Protein AF-A0A8T9C4U1-F1 (afdb_monomer)

Solvent-accessible surface area (backbone atoms only — not comparable to full-atom values): 6183 Å² total; per-residue (Å²): 107,63,70,58,44,46,74,74,65,37,55,54,55,47,40,51,67,49,41,79,79,40,62,68,50,51,74,56,48,52,59,43,51,37,12,65,79,66,62,75,46,77,66,67,44,46,78,61,46,39,77,77,44,62,82,38,64,43,77,45,53,50,74,60,62,80,38,54,70,50,49,43,71,46,38,72,90,59,86,88,83,86,87,85,73,62,64,68,68,45,49,58,57,50,50,57,53,55,60,73,76,104

Foldseek 3Di:
DVVVVVVVVFPAEAEPCVCVVPVCLCVLLVVQVCCPPVVPDPHDAQVSVCVNPVRGSHYDYPPVVVCQVRCCVRCVVDDDDDDDDDDVVVVVVVVVVVVVVD

InterPro domains:
  IPR027417 P-loop containing nucleoside triphosphate hydrolase [G3DSA:3.40.50.300] (1-102)
  IPR040632 Sulfotransferase, S. mansonii-type [PF17784] (1-99)

Mean predicted aligned error: 3.25 Å

Nearest PDB structures (foldseek):
  6b52-assembly1_A  TM=8.305E-01  e=1.735E-02  Schistosoma haematobium
  6b54-assembly1_A  TM=8.278E-01  e=4.092E-02  Schistosoma haematobium
  4mua-assembly1_A  TM=8.615E-01  e=1.257E-01  Schistosoma mansoni

Sequence (102 aa):
MTAALNILGYNHVYHGTDVYTNVRDCDMWEPALRAKYFRTSKPFGRAKFDQLLGHCAAVTDGPANCFGPELVDAYPEATAMLVEREFEAWSKSFRAILEGVY

Secondary structure (DSSP, 8-state):
-HHHHHHTT-SSEE-TTHHHH-TTHHHHHHHHHHHHHH-SSPPP-HHHHHHHHTT-SEE-STTGGGGHHHHHHH-TTSPP------HHHHHHHHHHHHHTT-

pLDDT: mean 94.21, std 6.25, range [45.22, 98.25]

Organism: NCBI:txid602035

Structure (mmCIF, N/CA/C/O backbone):
data_AF-A0A8T9C4U1-F1
#
_entry.id   AF-A0A8T9C4U1-F1
#
loop_
_atom_sit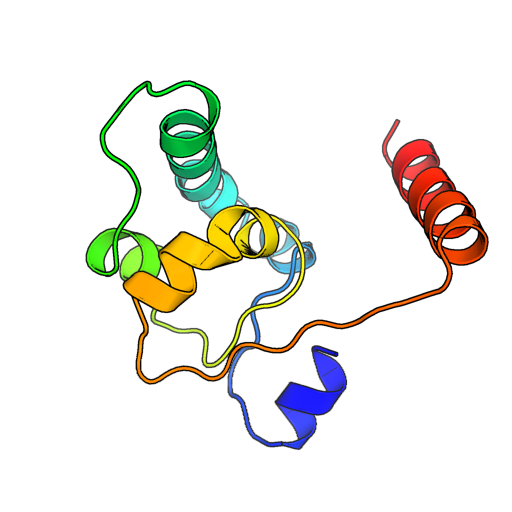e.group_PDB
_atom_site.id
_atom_site.type_symbol
_atom_site.label_atom_id
_atom_site.label_alt_id
_atom_site.label_comp_id
_atom_site.label_asym_id
_atom_site.label_entity_id
_atom_site.label_seq_id
_atom_site.pdbx_PDB_ins_code
_atom_site.Cartn_x
_atom_site.Cartn_y
_atom_site.Cartn_z
_atom_site.occupancy
_atom_site.B_iso_or_equiv
_atom_site.auth_seq_id
_atom_site.auth_comp_id
_atom_site.auth_asym_id
_atom_site.auth_atom_id
_atom_site.pdbx_PDB_model_num
ATOM 1 N N . MET A 1 1 ? 5.671 -13.941 0.734 1.00 88.50 1 MET A N 1
ATOM 2 C CA . MET A 1 1 ? 4.743 -13.432 1.766 1.00 88.50 1 MET A CA 1
ATOM 3 C C . MET A 1 1 ? 3.289 -13.614 1.345 1.00 88.50 1 MET A C 1
ATOM 5 O O . MET A 1 1 ? 2.584 -14.334 2.034 1.00 88.50 1 MET A O 1
ATOM 9 N N . THR A 1 2 ? 2.866 -13.087 0.188 1.00 91.12 2 THR A N 1
ATOM 10 C CA . THR A 1 2 ? 1.497 -13.232 -0.362 1.00 91.12 2 THR A CA 1
ATOM 11 C C . THR A 1 2 ? 0.973 -14.671 -0.316 1.00 91.12 2 THR A C 1
ATOM 13 O O . THR A 1 2 ? -0.071 -14.926 0.270 1.00 91.12 2 THR A O 1
ATOM 16 N N . ALA A 1 3 ? 1.746 -15.640 -0.825 1.00 92.94 3 ALA A N 1
ATOM 17 C CA . ALA A 1 3 ? 1.358 -17.053 -0.798 1.00 92.94 3 ALA A CA 1
ATOM 18 C C . ALA A 1 3 ? 1.130 -17.602 0.626 1.00 92.94 3 ALA A C 1
ATOM 20 O O . ALA A 1 3 ? 0.199 -18.369 0.841 1.00 92.94 3 ALA A O 1
ATOM 21 N N . ALA A 1 4 ? 1.942 -17.189 1.603 1.00 94.81 4 ALA A N 1
ATOM 22 C CA . ALA A 1 4 ? 1.782 -17.622 2.990 1.00 94.81 4 ALA A CA 1
ATOM 23 C C . ALA A 1 4 ? 0.520 -17.021 3.629 1.00 94.81 4 ALA A C 1
ATOM 25 O O . ALA A 1 4 ? -0.222 -17.737 4.292 1.00 94.81 4 ALA A O 1
ATOM 26 N N . LEU A 1 5 ? 0.237 -15.738 3.388 1.00 95.12 5 LEU A N 1
ATOM 27 C CA . LEU A 1 5 ? -0.985 -15.090 3.876 1.00 95.12 5 LEU A CA 1
ATOM 28 C C . LEU A 1 5 ? -2.248 -15.716 3.264 1.00 95.12 5 LEU A C 1
ATOM 30 O O . LEU A 1 5 ? -3.211 -15.967 3.983 1.00 95.12 5 LEU A O 1
ATOM 34 N N . ASN A 1 6 ? -2.211 -16.070 1.977 1.00 93.19 6 ASN A N 1
ATOM 35 C CA . ASN A 1 6 ? -3.298 -16.814 1.337 1.00 93.19 6 ASN A CA 1
ATOM 36 C C . ASN A 1 6 ? -3.529 -18.181 2.011 1.00 93.19 6 ASN A C 1
ATOM 38 O O . ASN A 1 6 ? -4.672 -18.553 2.257 1.00 93.19 6 ASN A O 1
ATOM 42 N N . ILE A 1 7 ? -2.461 -18.913 2.363 1.00 95.81 7 ILE A N 1
ATOM 43 C CA . ILE A 1 7 ? -2.563 -20.188 3.105 1.00 95.81 7 ILE A CA 1
ATOM 44 C C . ILE A 1 7 ? -3.207 -19.983 4.484 1.00 95.81 7 ILE A C 1
ATOM 46 O O . ILE A 1 7 ? -3.971 -20.832 4.936 1.00 95.81 7 ILE A O 1
ATOM 50 N 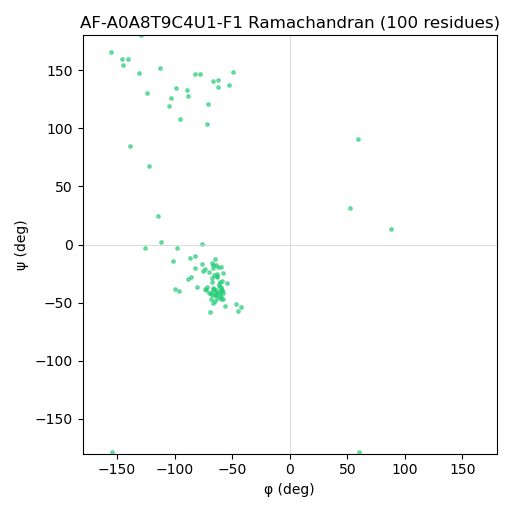N . LEU A 1 8 ? -2.932 -18.854 5.141 1.00 95.12 8 LEU A N 1
ATOM 51 C CA . LEU A 1 8 ? -3.525 -18.489 6.431 1.00 95.12 8 LEU A CA 1
ATOM 52 C C . LEU A 1 8 ? -4.979 -17.987 6.325 1.00 95.12 8 LEU A C 1
ATOM 54 O O . LEU A 1 8 ? -5.576 -17.657 7.346 1.00 95.12 8 LEU A O 1
ATOM 58 N N . GLY A 1 9 ? -5.561 -17.941 5.123 1.00 94.75 9 GLY A N 1
ATOM 59 C CA . GLY A 1 9 ? -6.960 -17.565 4.908 1.00 94.75 9 GLY A CA 1
ATOM 60 C C . GLY A 1 9 ? -7.206 -16.066 4.727 1.00 94.75 9 GLY A C 1
ATOM 61 O O . GLY A 1 9 ? -8.358 -15.635 4.762 1.00 94.75 9 GLY A O 1
ATOM 62 N N . TYR A 1 10 ? -6.160 -15.260 4.511 1.00 94.31 10 TYR A N 1
ATOM 63 C CA . TYR A 1 10 ? -6.334 -13.862 4.117 1.00 94.31 10 TYR A CA 1
ATOM 64 C C . TYR A 1 10 ? -6.822 -13.805 2.669 1.00 94.31 10 TYR A C 1
ATOM 66 O O . TYR A 1 10 ? -6.059 -14.019 1.728 1.00 94.31 10 TYR A O 1
ATOM 74 N N . ASN A 1 11 ? -8.114 -13.531 2.496 1.00 88.50 11 ASN A N 1
ATOM 75 C CA . ASN A 1 11 ? -8.731 -13.436 1.180 1.00 88.50 11 ASN A CA 1
ATOM 76 C C . ASN A 1 11 ? -8.257 -12.175 0.450 1.00 88.50 11 ASN A C 1
ATOM 78 O O . ASN A 1 11 ? -8.480 -11.065 0.921 1.00 88.50 11 ASN A O 1
ATOM 82 N N . HIS A 1 12 ? -7.650 -12.375 -0.720 1.00 89.81 12 HIS A N 1
ATOM 83 C CA . HIS A 1 12 ? -7.134 -11.328 -1.600 1.00 89.81 12 HIS A CA 1
ATOM 84 C C . HIS A 1 12 ? -6.071 -10.437 -0.928 1.00 89.81 12 HIS A C 1
ATOM 86 O O . HIS A 1 12 ? -6.359 -9.436 -0.272 1.00 89.81 12 HIS A O 1
ATOM 92 N N . VAL A 1 13 ? -4.810 -10.846 -1.079 1.00 96.25 13 VAL A N 1
ATOM 93 C CA . VAL A 1 13 ? -3.640 -10.116 -0.582 1.00 96.25 13 VAL A CA 1
ATOM 94 C C . VAL A 1 13 ? -3.094 -9.246 -1.707 1.00 96.25 13 VAL A C 1
ATOM 96 O O . VAL A 1 13 ? -2.486 -9.784 -2.630 1.00 96.25 13 VAL A O 1
ATOM 99 N N . TYR A 1 14 ? -3.273 -7.928 -1.603 1.00 96.81 14 TYR A N 1
ATOM 100 C CA . TYR A 1 14 ? -2.764 -6.989 -2.602 1.00 96.81 14 TYR A CA 1
ATOM 101 C C . TYR A 1 14 ? -1.230 -7.056 -2.669 1.00 96.81 14 TYR A C 1
ATOM 103 O O . TYR A 1 14 ? -0.545 -7.079 -1.640 1.00 96.81 14 TYR A O 1
ATOM 111 N N . HIS A 1 15 ? -0.681 -7.071 -3.873 1.00 96.38 15 HIS A N 1
ATOM 112 C CA . HIS A 1 15 ? 0.737 -7.125 -4.206 1.00 96.38 15 HIS A CA 1
ATOM 113 C C . HIS A 1 15 ? 1.016 -6.203 -5.404 1.00 96.38 15 HIS A C 1
ATOM 115 O O . HIS A 1 15 ? 0.121 -5.888 -6.186 1.00 96.38 15 HIS A O 1
ATOM 121 N N . GLY A 1 16 ? 2.267 -5.787 -5.616 1.00 92.56 16 GLY A N 1
ATOM 122 C CA . GLY A 1 16 ? 2.602 -4.856 -6.702 1.00 92.56 16 GLY A CA 1
ATOM 123 C C . GLY A 1 16 ? 2.312 -5.376 -8.105 1.00 92.56 16 GLY A C 1
ATOM 124 O O . GLY A 1 16 ? 2.126 -4.603 -9.041 1.00 92.56 16 GLY A O 1
ATOM 125 N N . THR A 1 17 ? 2.184 -6.691 -8.248 1.00 91.94 17 THR A N 1
ATOM 126 C CA . THR A 1 17 ? 1.768 -7.333 -9.496 1.00 91.94 17 THR A CA 1
ATOM 127 C C . THR A 1 17 ? 0.281 -7.169 -9.807 1.00 91.94 17 THR A C 1
ATOM 129 O O . THR A 1 17 ? -0.090 -7.297 -10.972 1.00 91.94 17 THR A O 1
ATOM 132 N N . ASP A 1 18 ? -0.569 -6.872 -8.820 1.00 93.44 18 ASP A N 1
ATOM 133 C CA . ASP A 1 18 ? -2.013 -6.711 -9.042 1.00 93.44 18 ASP A CA 1
ATOM 134 C C . ASP A 1 18 ? -2.325 -5.501 -9.927 1.00 93.44 18 ASP A C 1
ATOM 136 O O . ASP A 1 18 ? -3.267 -5.551 -10.717 1.00 93.44 18 ASP A O 1
ATOM 140 N N . VAL A 1 19 ? -1.451 -4.488 -9.936 1.00 92.06 19 VAL A N 1
ATOM 141 C CA . VAL A 1 19 ? -1.519 -3.356 -10.877 1.00 92.06 19 VAL A CA 1
ATOM 142 C C . VAL A 1 19 ? -1.552 -3.819 -12.340 1.00 92.06 19 VAL A C 1
ATOM 144 O O . VAL A 1 19 ? -2.215 -3.198 -13.167 1.00 92.06 19 VAL A O 1
ATOM 147 N N . TYR A 1 20 ? -0.893 -4.930 -12.685 1.00 90.12 20 TYR A N 1
ATOM 148 C CA . TYR A 1 20 ? -0.941 -5.468 -14.051 1.00 90.12 20 TYR A CA 1
ATOM 149 C C . TYR A 1 20 ? -2.264 -6.172 -14.367 1.00 90.12 20 TYR A C 1
ATOM 151 O O . TYR A 1 20 ? -2.633 -6.295 -15.533 1.00 90.12 20 TYR A O 1
ATOM 159 N N . THR A 1 21 ? -2.982 -6.634 -13.343 1.00 91.31 21 THR A N 1
ATOM 160 C CA . THR A 1 21 ? -4.306 -7.253 -13.489 1.00 91.31 21 THR A CA 1
ATOM 161 C C . THR A 1 21 ? -5.427 -6.216 -13.497 1.00 91.31 21 THR A C 1
ATOM 163 O O . THR A 1 21 ? -6.447 -6.420 -14.155 1.00 91.31 21 THR A O 1
ATOM 166 N N . ASN A 1 22 ? -5.213 -5.074 -12.839 1.00 92.81 22 ASN A N 1
ATOM 167 C CA . ASN A 1 22 ? -6.132 -3.948 -12.808 1.00 92.81 22 ASN A CA 1
ATOM 168 C C . ASN A 1 22 ? -5.378 -2.614 -12.924 1.00 92.81 22 ASN A C 1
ATOM 170 O O . ASN A 1 22 ? -5.110 -1.920 -11.946 1.00 92.81 22 ASN A O 1
ATOM 174 N N . VAL A 1 23 ? -5.092 -2.206 -14.160 1.00 92.69 23 VAL A N 1
ATOM 175 C CA . VAL A 1 23 ? -4.321 -0.981 -14.446 1.00 92.69 23 VAL A CA 1
ATOM 176 C C . VAL A 1 23 ? -4.959 0.305 -13.911 1.00 92.69 23 V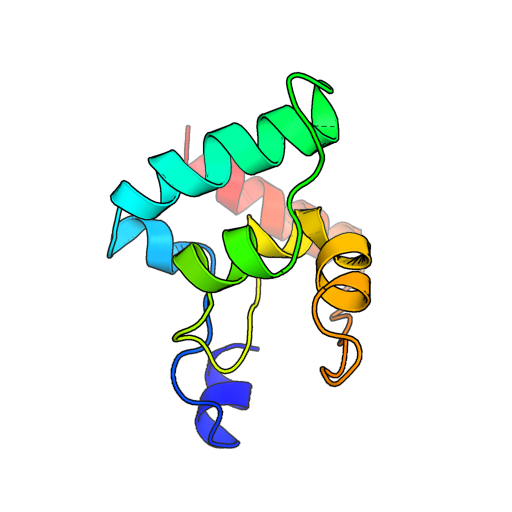AL A C 1
ATOM 178 O O . VAL A 1 23 ? -4.266 1.303 -13.743 1.00 92.69 23 VAL A O 1
ATOM 181 N N . ARG A 1 24 ? -6.264 0.297 -13.602 1.00 92.69 24 ARG A N 1
ATOM 182 C CA . ARG A 1 24 ? -6.959 1.447 -12.996 1.00 92.69 24 ARG A CA 1
ATOM 183 C C . ARG A 1 24 ? -6.479 1.744 -11.579 1.00 92.69 24 ARG A C 1
ATOM 185 O O . ARG A 1 24 ? -6.661 2.860 -11.103 1.00 92.69 24 ARG A O 1
ATOM 192 N N . ASP A 1 25 ? -5.818 0.793 -10.926 1.00 95.06 25 ASP A N 1
ATOM 193 C CA . ASP A 1 25 ? -5.192 1.043 -9.631 1.00 95.06 25 ASP A CA 1
ATOM 194 C C . ASP A 1 25 ? -4.075 2.090 -9.751 1.00 95.06 25 ASP A C 1
ATOM 196 O O . ASP A 1 25 ? -3.846 2.844 -8.806 1.00 95.06 25 ASP A O 1
ATOM 200 N N . CYS A 1 26 ? -3.434 2.234 -10.921 1.00 95.12 26 CYS A N 1
ATOM 201 C CA . CYS A 1 26 ? -2.484 3.323 -11.174 1.00 95.12 26 CYS A CA 1
ATOM 202 C C . CYS A 1 26 ? -3.125 4.706 -11.011 1.00 95.12 26 CYS A C 1
ATOM 204 O O . CYS A 1 26 ? -2.504 5.586 -10.415 1.00 95.12 26 CYS A O 1
ATOM 206 N N . ASP A 1 27 ? -4.367 4.884 -11.469 1.00 94.50 27 ASP A N 1
ATOM 207 C CA . ASP A 1 27 ? -5.093 6.160 -11.388 1.00 94.50 27 ASP A CA 1
ATOM 208 C C . ASP A 1 27 ? -5.410 6.555 -9.935 1.00 94.50 27 ASP A C 1
ATOM 210 O O . ASP A 1 27 ? -5.646 7.724 -9.631 1.00 94.50 27 ASP A O 1
ATOM 214 N N . MET A 1 28 ? -5.392 5.581 -9.021 1.00 94.62 28 MET A N 1
ATOM 215 C CA . MET A 1 28 ? -5.617 5.763 -7.586 1.00 94.62 28 MET A CA 1
ATOM 216 C C . MET A 1 28 ? -4.300 5.899 -6.809 1.00 94.62 28 MET A C 1
ATOM 218 O O . MET A 1 28 ? -4.187 6.735 -5.907 1.00 94.62 28 MET A O 1
ATOM 222 N N . TRP A 1 29 ? -3.284 5.108 -7.161 1.00 96.88 29 TRP A N 1
ATOM 223 C CA . TRP A 1 29 ? -1.972 5.139 -6.514 1.00 96.88 29 TRP A CA 1
ATOM 224 C C . TRP A 1 29 ? -1.160 6.388 -6.866 1.00 96.88 29 TRP A C 1
ATOM 226 O O . TRP A 1 29 ? -0.480 6.928 -5.992 1.00 96.88 29 TRP A O 1
ATOM 236 N N . GLU A 1 30 ? -1.242 6.884 -8.103 1.00 96.06 30 GLU A N 1
ATOM 237 C CA . GLU A 1 30 ? -0.550 8.106 -8.539 1.00 96.06 30 GLU A CA 1
ATOM 238 C C . GLU A 1 30 ? -0.899 9.326 -7.665 1.00 96.06 30 GLU A C 1
ATOM 240 O O . GLU A 1 30 ? 0.023 9.906 -7.071 1.00 96.06 30 GLU A O 1
ATOM 245 N N . PRO A 1 31 ? -2.184 9.680 -7.451 1.00 95.38 31 PRO A N 1
ATOM 246 C CA . PRO A 1 31 ? -2.529 10.818 -6.609 1.00 95.38 31 PRO A CA 1
ATOM 247 C C . PRO A 1 31 ? -2.190 10.575 -5.133 1.00 95.38 31 PRO A C 1
ATOM 249 O O . PRO A 1 31 ? -1.875 11.533 -4.422 1.00 95.38 31 PRO A O 1
ATOM 252 N N . ALA A 1 32 ? -2.202 9.324 -4.657 1.00 96.44 32 ALA A N 1
ATOM 253 C CA . ALA A 1 32 ? -1.774 8.984 -3.298 1.00 96.44 32 ALA A CA 1
ATOM 254 C C . ALA A 1 32 ? -0.277 9.264 -3.091 1.00 96.44 32 ALA A C 1
ATOM 256 O O . ALA A 1 32 ? 0.112 9.942 -2.134 1.00 96.44 32 ALA A O 1
ATOM 257 N N . LEU A 1 33 ? 0.564 8.803 -4.022 1.00 97.25 33 LEU A N 1
ATOM 258 C CA . LEU A 1 33 ? 2.011 9.031 -4.008 1.00 97.25 33 LEU A CA 1
ATOM 259 C C . LEU A 1 33 ? 2.325 10.523 -4.153 1.00 97.25 33 LEU A C 1
ATOM 261 O O . LEU A 1 33 ? 3.157 11.064 -3.419 1.00 97.25 33 LEU A O 1
ATOM 265 N N . ARG A 1 34 ? 1.600 11.223 -5.034 1.00 97.19 34 ARG A N 1
ATOM 266 C CA . ARG A 1 34 ? 1.703 12.677 -5.193 1.00 97.19 34 ARG A CA 1
ATOM 267 C C . ARG A 1 34 ? 1.318 13.458 -3.947 1.00 97.19 34 ARG A C 1
ATOM 269 O O . ARG A 1 34 ? 1.957 14.469 -3.644 1.00 97.19 34 ARG A O 1
ATOM 276 N N . ALA A 1 35 ? 0.269 13.046 -3.244 1.00 96.12 35 ALA A N 1
ATOM 277 C CA . ALA A 1 35 ? -0.136 13.679 -1.996 1.00 96.12 35 ALA A CA 1
ATOM 278 C C . ALA A 1 35 ? 0.949 13.509 -0.924 1.00 96.12 35 ALA A C 1
ATOM 280 O O . ALA A 1 35 ? 1.300 14.477 -0.251 1.00 96.12 35 ALA A O 1
ATOM 281 N N . LYS A 1 36 ? 1.527 12.306 -0.814 1.00 96.06 36 LYS A N 1
ATOM 282 C CA . LYS A 1 36 ? 2.550 11.977 0.184 1.00 96.06 36 LYS A CA 1
ATOM 283 C C . LYS A 1 36 ? 3.886 12.678 -0.066 1.00 96.06 36 LYS A C 1
ATOM 285 O O . LYS A 1 36 ? 4.372 13.403 0.799 1.00 96.06 36 LYS A O 1
ATOM 290 N N . TYR A 1 37 ? 4.484 12.469 -1.236 1.00 96.62 37 TYR A N 1
ATOM 291 C CA . TYR A 1 37 ? 5.867 12.886 -1.492 1.00 96.62 37 TYR A CA 1
ATOM 292 C C . TYR A 1 37 ? 5.984 14.315 -2.020 1.00 96.62 37 TYR A C 1
ATOM 294 O O . TYR A 1 37 ? 6.968 14.995 -1.739 1.00 96.62 37 TYR A O 1
ATOM 302 N N . PHE A 1 38 ? 4.965 14.797 -2.736 1.00 96.38 38 PHE A N 1
ATOM 303 C CA . PHE A 1 38 ? 4.976 16.124 -3.358 1.00 96.38 38 PHE A CA 1
ATOM 304 C C . PHE A 1 38 ? 3.983 17.103 -2.721 1.00 96.38 38 PHE A C 1
ATOM 306 O O . PHE A 1 38 ? 3.876 18.238 -3.179 1.00 96.38 38 PHE A O 1
ATOM 313 N N . ARG A 1 39 ? 3.254 16.689 -1.670 1.00 93.75 39 ARG A N 1
ATOM 314 C CA . ARG A 1 39 ? 2.307 17.531 -0.909 1.00 93.75 39 ARG A CA 1
ATOM 315 C C . ARG A 1 39 ? 1.280 18.253 -1.790 1.00 93.75 39 ARG A C 1
ATOM 317 O O . ARG A 1 39 ? 0.823 19.344 -1.468 1.00 93.75 39 ARG A O 1
ATOM 324 N N . THR A 1 40 ? 0.909 17.631 -2.907 1.00 94.62 40 THR A N 1
ATOM 325 C CA . THR A 1 40 ? -0.035 18.198 -3.889 1.00 94.62 40 THR A CA 1
ATOM 326 C C . THR A 1 40 ? -1.472 18.252 -3.373 1.00 94.62 40 THR A C 1
ATOM 328 O O . THR A 1 40 ? -2.276 19.045 -3.853 1.00 94.62 40 THR A O 1
ATOM 331 N N . SER A 1 41 ? -1.809 17.408 -2.395 1.00 93.25 41 SER A N 1
ATOM 332 C CA . SER A 1 41 ? -3.111 17.376 -1.736 1.00 93.25 41 SER A CA 1
ATOM 333 C C . SER A 1 41 ? -2.988 16.797 -0.323 1.00 93.25 41 SER A C 1
ATOM 335 O O . SER A 1 41 ? -1.889 16.476 0.136 1.00 93.25 41 SER A O 1
ATOM 337 N N . LYS A 1 42 ? -4.115 16.682 0.392 1.00 92.75 42 LYS A N 1
ATOM 338 C CA . LYS A 1 42 ? -4.142 16.063 1.723 1.00 92.75 42 LYS A CA 1
ATOM 339 C C . LYS A 1 42 ? -3.714 14.587 1.643 1.00 92.75 42 LYS A C 1
ATOM 341 O O . LYS A 1 42 ? -4.155 13.908 0.707 1.00 92.75 42 LYS A O 1
ATOM 346 N N . PRO A 1 43 ? -2.948 14.086 2.634 1.00 92.06 43 PRO A N 1
ATOM 347 C CA . PRO A 1 43 ? -2.595 12.674 2.728 1.00 92.06 43 PRO A CA 1
ATOM 348 C C . PRO A 1 43 ? -3.812 11.760 2.582 1.00 92.06 43 PRO A C 1
ATOM 350 O O . PRO A 1 43 ? -4.935 12.123 2.953 1.00 92.06 43 PRO A O 1
ATOM 353 N N . PHE A 1 44 ? -3.591 10.578 2.012 1.00 94.69 44 PHE A N 1
ATOM 354 C CA . PHE A 1 44 ? -4.625 9.552 1.970 1.00 94.69 44 PHE A CA 1
ATOM 355 C C . PHE A 1 44 ? -4.930 9.065 3.389 1.00 94.69 44 PHE A C 1
ATOM 357 O O . PHE A 1 44 ? -4.037 8.932 4.217 1.00 94.69 44 PHE A O 1
ATOM 364 N N . GLY A 1 45 ? -6.212 8.832 3.655 1.00 95.62 45 GLY A N 1
ATOM 365 C CA . GLY A 1 45 ? -6.699 8.224 4.890 1.00 95.62 45 GLY A CA 1
ATOM 366 C C . GLY A 1 45 ? -7.639 7.069 4.564 1.00 95.62 45 GLY A C 1
ATOM 367 O O . GLY A 1 45 ? -7.907 6.819 3.385 1.00 95.62 45 GLY A O 1
ATOM 368 N N . ARG A 1 46 ? -8.171 6.406 5.601 1.00 97.62 46 ARG A N 1
ATOM 369 C CA . ARG A 1 46 ? -8.953 5.162 5.478 1.00 97.62 46 ARG A CA 1
ATOM 370 C C . ARG A 1 46 ? -9.948 5.169 4.316 1.00 97.62 46 ARG A C 1
ATOM 372 O O . ARG A 1 46 ? -9.836 4.322 3.454 1.00 97.62 46 ARG A O 1
ATOM 379 N N . ALA A 1 47 ? -10.834 6.162 4.205 1.00 97.44 47 ALA A N 1
ATOM 380 C CA . ALA A 1 47 ? -11.858 6.172 3.151 1.00 97.44 47 ALA A CA 1
ATOM 381 C C . ALA A 1 47 ? -11.300 6.134 1.712 1.00 97.44 47 ALA A C 1
ATOM 383 O O . ALA A 1 47 ? -11.942 5.589 0.820 1.00 97.44 47 ALA A O 1
ATOM 384 N N . LYS A 1 48 ? -10.119 6.718 1.466 1.00 96.69 48 LYS A N 1
ATOM 385 C CA . LYS A 1 48 ? -9.465 6.642 0.151 1.00 96.69 48 LYS A CA 1
ATOM 386 C C . LYS A 1 48 ? -8.728 5.319 -0.036 1.00 96.69 48 LYS A C 1
ATOM 388 O O . LYS A 1 48 ? -8.730 4.785 -1.137 1.00 96.69 48 LYS A O 1
ATOM 393 N N . PHE A 1 49 ? -8.118 4.795 1.027 1.00 97.44 49 PHE A N 1
ATOM 394 C CA . PHE A 1 49 ? -7.525 3.463 0.992 1.00 97.44 49 PHE A CA 1
ATOM 395 C C . PHE A 1 49 ? -8.590 2.381 0.808 1.00 97.44 49 PHE A C 1
ATOM 397 O O . PHE A 1 49 ? -8.373 1.494 0.002 1.00 97.44 49 PHE A O 1
ATOM 404 N N . ASP A 1 50 ? -9.770 2.493 1.417 1.00 97.44 50 ASP A N 1
ATOM 405 C CA . ASP A 1 50 ? -10.875 1.539 1.262 1.00 97.44 50 ASP A CA 1
ATOM 406 C C . ASP A 1 50 ? -11.372 1.455 -0.187 1.00 97.44 50 ASP A C 1
ATOM 408 O O . ASP A 1 50 ? -11.735 0.379 -0.652 1.00 97.44 50 ASP A O 1
ATOM 412 N N . GLN A 1 51 ? -11.343 2.561 -0.938 1.00 95.56 51 GLN A N 1
ATOM 413 C CA . GLN A 1 51 ? -11.681 2.536 -2.366 1.00 95.56 51 GLN A CA 1
ATOM 414 C C . GLN A 1 51 ? -10.714 1.671 -3.186 1.00 95.56 51 GLN A C 1
ATOM 416 O O . GLN A 1 51 ? -11.105 1.141 -4.220 1.00 95.56 51 GLN A O 1
ATOM 421 N N . LEU A 1 52 ? -9.469 1.536 -2.729 1.00 95.19 52 LEU A N 1
ATOM 422 C CA . LEU A 1 52 ? -8.402 0.813 -3.417 1.00 95.19 52 LEU A CA 1
ATOM 423 C C . LEU A 1 52 ? -8.196 -0.600 -2.858 1.00 95.19 52 LEU A C 1
ATOM 425 O O . LEU A 1 52 ? -7.965 -1.544 -3.597 1.00 95.19 52 LEU A O 1
ATOM 429 N N . LEU A 1 53 ? -8.306 -0.742 -1.541 1.00 96.38 53 LEU A N 1
ATOM 430 C CA . LEU A 1 53 ? -7.876 -1.897 -0.758 1.00 96.38 53 LEU A CA 1
ATOM 431 C C . LEU A 1 53 ? -8.997 -2.476 0.105 1.00 96.38 53 LEU A C 1
ATOM 433 O O . LEU A 1 53 ? -8.786 -3.489 0.756 1.00 96.38 53 LEU A O 1
ATOM 437 N N . GLY A 1 54 ? -10.193 -1.881 0.125 1.00 95.12 54 GLY A N 1
ATOM 438 C CA . GLY A 1 54 ? -11.283 -2.305 1.017 1.00 95.12 54 GLY A CA 1
ATOM 439 C C . GLY A 1 54 ? -11.816 -3.714 0.740 1.00 95.12 54 GLY A C 1
ATOM 440 O O . GLY A 1 54 ? -12.552 -4.266 1.550 1.00 95.12 54 GLY A O 1
ATOM 441 N N . HIS A 1 55 ? -11.436 -4.303 -0.395 1.00 94.50 55 HIS A N 1
ATOM 442 C CA . HIS A 1 55 ? -11.728 -5.687 -0.764 1.00 94.50 55 HIS A CA 1
ATOM 443 C C . HIS A 1 55 ? -10.563 -6.655 -0.472 1.00 94.50 55 HIS A C 1
ATOM 445 O O . HIS A 1 55 ? -10.700 -7.856 -0.696 1.00 94.50 55 HIS A O 1
ATOM 451 N N .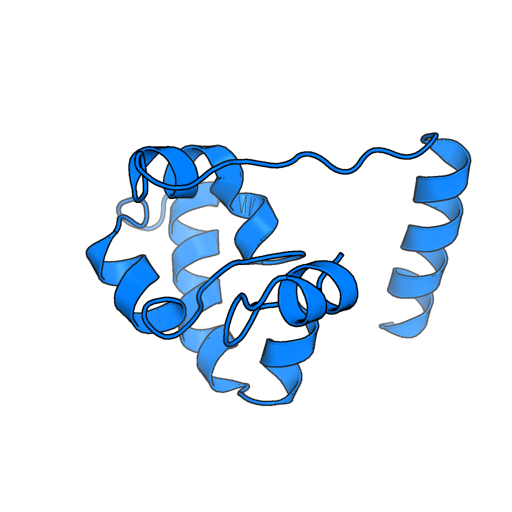 CYS A 1 56 ? -9.425 -6.147 0.009 1.00 96.31 56 CYS A N 1
ATOM 452 C CA . CYS A 1 56 ? -8.223 -6.912 0.324 1.00 96.31 56 CYS A CA 1
ATOM 453 C C . CYS A 1 56 ? -8.154 -7.201 1.829 1.00 96.31 56 CYS A C 1
ATOM 455 O O . CYS A 1 56 ? -8.327 -6.298 2.645 1.00 96.31 56 CYS A O 1
ATOM 457 N N . ALA A 1 57 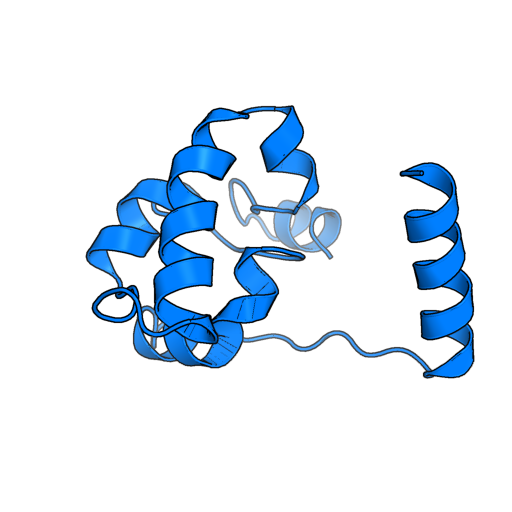? -7.830 -8.435 2.217 1.00 96.25 57 ALA A N 1
ATOM 458 C CA . ALA A 1 57 ? -7.621 -8.775 3.629 1.00 96.25 57 ALA A CA 1
ATOM 459 C C . ALA A 1 57 ? -6.214 -8.414 4.137 1.00 96.25 57 ALA A C 1
ATOM 461 O O . ALA A 1 57 ? -5.997 -8.331 5.345 1.00 96.25 57 ALA A O 1
ATOM 462 N N . ALA A 1 58 ? -5.246 -8.237 3.235 1.00 97.19 58 ALA A N 1
ATOM 463 C CA . ALA A 1 58 ? -3.891 -7.803 3.561 1.00 97.19 58 ALA A CA 1
ATOM 464 C C . ALA A 1 58 ? -3.226 -7.132 2.353 1.00 97.19 58 ALA A C 1
ATOM 466 O O . ALA A 1 58 ? -3.683 -7.275 1.219 1.00 97.19 58 ALA A O 1
ATOM 467 N N . VAL A 1 59 ? -2.113 -6.439 2.597 1.00 97.44 59 VAL A N 1
ATOM 468 C CA . VAL A 1 59 ? -1.305 -5.797 1.554 1.00 97.44 59 VAL A CA 1
ATOM 469 C C . VAL A 1 59 ? 0.173 -6.146 1.696 1.00 97.44 59 VAL A C 1
ATOM 471 O O . VAL A 1 59 ? 0.686 -6.353 2.796 1.00 97.44 59 VAL A O 1
ATOM 474 N N . THR A 1 60 ? 0.863 -6.214 0.567 1.00 97.06 60 THR A N 1
ATOM 475 C CA . THR A 1 60 ? 2.294 -6.490 0.446 1.00 97.06 60 THR A CA 1
ATOM 476 C C . THR A 1 60 ? 2.868 -5.700 -0.729 1.00 97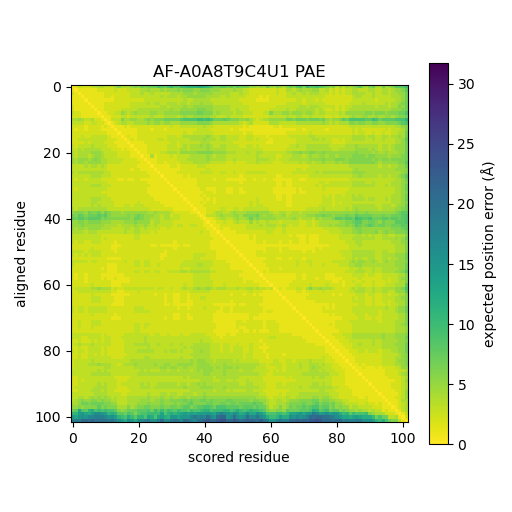.06 60 THR A C 1
ATOM 478 O O . THR A 1 60 ? 2.127 -5.318 -1.630 1.00 97.06 60 THR A O 1
ATOM 481 N N . ASP A 1 61 ? 4.189 -5.500 -0.736 1.00 95.88 61 ASP A N 1
ATOM 482 C CA . ASP A 1 61 ? 4.919 -4.868 -1.846 1.00 95.88 61 ASP A CA 1
ATOM 483 C C . ASP A 1 61 ? 4.465 -3.420 -2.174 1.00 95.88 61 ASP A C 1
ATOM 485 O O . ASP A 1 61 ? 3.670 -2.807 -1.454 1.00 95.88 61 ASP A O 1
ATOM 489 N N . GLY A 1 62 ? 5.065 -2.809 -3.195 1.00 94.38 62 GLY A N 1
ATOM 490 C CA . GLY A 1 62 ? 4.694 -1.481 -3.680 1.00 94.38 62 GLY A CA 1
ATOM 491 C C . GLY A 1 62 ? 3.425 -1.507 -4.534 1.00 94.38 62 GLY A C 1
ATOM 492 O O . GLY A 1 62 ? 3.211 -2.475 -5.246 1.00 94.38 62 GLY A O 1
ATOM 493 N N . PRO A 1 63 ? 2.587 -0.455 -4.512 1.00 95.56 63 PRO A N 1
ATOM 494 C CA . PRO A 1 63 ? 2.853 0.842 -3.880 1.00 95.56 63 PRO A CA 1
ATOM 495 C C . PRO A 1 63 ? 2.498 0.917 -2.387 1.00 95.56 63 PRO A C 1
ATOM 497 O O . PRO A 1 63 ? 2.887 1.873 -1.721 1.00 95.56 63 PRO A O 1
ATOM 500 N N . ALA A 1 64 ? 1.777 -0.067 -1.841 1.00 97.06 64 ALA A N 1
ATOM 501 C CA . ALA A 1 64 ? 1.264 -0.025 -0.470 1.00 97.06 64 ALA A CA 1
ATOM 502 C C . ALA A 1 64 ? 2.374 0.097 0.593 1.00 97.06 64 ALA A C 1
ATOM 504 O O . ALA A 1 64 ? 2.214 0.832 1.568 1.00 97.06 64 ALA A O 1
ATOM 505 N N . ASN A 1 65 ? 3.531 -0.546 0.386 1.00 96.31 65 ASN A N 1
ATOM 506 C CA . ASN A 1 65 ? 4.684 -0.451 1.290 1.00 96.31 65 ASN A CA 1
ATOM 507 C C . ASN A 1 65 ? 5.199 0.988 1.495 1.00 96.31 65 ASN A C 1
ATOM 509 O O . ASN A 1 65 ? 5.775 1.292 2.541 1.00 96.31 65 ASN A O 1
ATOM 513 N N . CYS A 1 66 ? 4.952 1.895 0.545 1.00 97.00 66 CYS A N 1
ATOM 514 C CA . CYS A 1 66 ? 5.301 3.303 0.670 1.00 97.00 66 CYS A CA 1
ATOM 515 C C . CYS A 1 66 ? 4.469 4.017 1.741 1.00 97.00 66 CYS A C 1
ATOM 517 O O . CYS A 1 66 ? 4.857 5.104 2.152 1.00 97.00 66 CYS A O 1
ATOM 519 N N . PHE A 1 67 ? 3.353 3.444 2.205 1.00 97.69 67 PHE A N 1
ATOM 520 C CA . PHE A 1 67 ? 2.366 4.069 3.094 1.00 97.69 67 PHE A CA 1
ATOM 521 C C . PHE A 1 67 ? 2.285 3.413 4.479 1.00 97.69 67 PHE A C 1
ATOM 523 O O . PHE A 1 67 ? 1.253 3.507 5.129 1.00 97.69 67 PHE A O 1
ATOM 530 N N . GLY A 1 68 ? 3.346 2.741 4.945 1.00 96.56 68 GLY A N 1
ATOM 531 C CA . GLY A 1 68 ? 3.344 2.012 6.224 1.00 96.56 68 GLY A CA 1
ATOM 532 C C . GLY A 1 68 ? 2.712 2.779 7.403 1.00 96.56 68 GLY A C 1
ATOM 533 O O . GLY A 1 68 ? 1.736 2.284 7.964 1.00 96.56 68 GLY A O 1
ATOM 534 N N . PRO A 1 69 ? 3.195 3.987 7.756 1.00 96.44 69 PRO A N 1
ATOM 535 C CA . PRO A 1 69 ? 2.595 4.788 8.825 1.00 96.44 69 PRO A CA 1
ATOM 536 C C . PRO A 1 69 ? 1.129 5.152 8.565 1.00 96.44 69 PRO A C 1
ATOM 538 O O . PRO A 1 69 ? 0.293 4.984 9.443 1.00 96.44 69 PRO A O 1
ATOM 541 N N . GLU A 1 70 ? 0.789 5.589 7.350 1.00 97.44 70 GLU A N 1
ATOM 542 C CA . GLU A 1 70 ? -0.577 5.991 7.003 1.00 97.44 70 GLU A CA 1
ATOM 543 C C . GLU A 1 70 ? -1.557 4.815 7.003 1.00 97.44 70 GLU A C 1
ATOM 545 O O . GLU A 1 70 ? -2.727 5.000 7.322 1.00 97.44 70 GLU A O 1
ATOM 550 N N . LEU A 1 71 ? -1.096 3.613 6.653 1.00 97.94 71 LEU A N 1
ATOM 551 C CA . LEU A 1 71 ? -1.888 2.389 6.718 1.00 97.94 71 LEU A CA 1
ATOM 552 C C . LEU A 1 71 ? -2.079 1.926 8.164 1.00 97.94 71 LEU A C 1
ATOM 554 O O . LEU A 1 71 ? -3.174 1.493 8.497 1.00 97.94 71 LEU A O 1
ATOM 558 N N . VAL A 1 72 ? -1.071 2.059 9.031 1.00 97.56 72 VAL A N 1
ATOM 559 C CA . VAL A 1 72 ? -1.223 1.778 10.471 1.00 97.56 72 VAL A CA 1
ATOM 560 C C . VAL A 1 72 ? -2.195 2.767 11.119 1.00 97.56 72 VAL A C 1
ATOM 562 O O . VAL A 1 72 ? -3.080 2.352 11.863 1.00 97.56 72 VAL A O 1
ATOM 565 N N . ASP A 1 73 ? -2.090 4.055 10.791 1.00 97.31 73 ASP A N 1
ATOM 566 C CA . ASP A 1 73 ? -3.014 5.082 11.284 1.00 97.31 73 ASP A CA 1
ATOM 567 C C . ASP A 1 73 ? -4.432 4.881 10.732 1.00 97.31 73 ASP A C 1
ATOM 569 O O . ASP A 1 73 ? -5.423 5.073 11.441 1.00 97.31 73 ASP A O 1
ATOM 573 N N . ALA A 1 74 ? -4.548 4.500 9.456 1.00 97.69 74 ALA A N 1
ATOM 574 C CA . ALA A 1 74 ? -5.831 4.216 8.836 1.00 97.69 74 ALA A CA 1
ATOM 575 C C . ALA A 1 74 ? -6.465 2.960 9.432 1.00 97.69 74 ALA A C 1
ATOM 577 O O . ALA A 1 74 ? -7.657 3.014 9.713 1.00 97.69 74 ALA A O 1
ATOM 578 N N . TYR A 1 75 ? -5.696 1.890 9.652 1.00 97.75 75 TYR A N 1
ATOM 579 C CA . TYR A 1 75 ? -6.127 0.557 10.088 1.00 97.75 75 TYR A CA 1
ATOM 580 C C . TYR A 1 75 ? -5.444 0.129 11.400 1.00 97.75 75 TYR A C 1
ATOM 582 O O . TYR A 1 75 ? -4.653 -0.816 11.393 1.00 97.75 75 TYR A O 1
ATOM 590 N N . PRO A 1 76 ? -5.741 0.777 12.545 1.00 97.50 76 PRO A N 1
ATOM 591 C CA . PRO A 1 76 ? -5.105 0.452 13.825 1.00 97.50 76 PRO A CA 1
ATOM 592 C C . PRO A 1 76 ? -5.415 -0.968 14.325 1.00 97.50 76 PRO A C 1
ATOM 594 O O . PRO A 1 76 ? -4.718 -1.485 15.194 1.00 97.50 76 PRO A O 1
ATOM 597 N N . GLU A 1 77 ? -6.460 -1.606 13.796 1.00 96.88 77 GLU A N 1
ATOM 598 C CA . GLU A 1 77 ? -6.805 -3.006 14.043 1.00 96.88 77 GLU A CA 1
ATOM 599 C C . GLU A 1 77 ? -5.924 -4.006 13.278 1.00 96.88 77 GLU A C 1
ATOM 601 O O . GLU A 1 77 ? -5.911 -5.193 13.610 1.00 96.88 77 GLU A O 1
ATOM 606 N N . ALA A 1 78 ? -5.207 -3.559 12.244 1.00 96.38 78 ALA A N 1
ATOM 607 C CA . ALA A 1 78 ? -4.372 -4.418 11.419 1.00 96.38 78 ALA A CA 1
ATOM 608 C C . ALA A 1 78 ? -3.001 -4.659 12.066 1.00 96.38 78 ALA A C 1
ATOM 610 O O . ALA A 1 78 ? -2.416 -3.792 12.713 1.00 96.38 78 ALA A O 1
ATOM 611 N N . THR A 1 79 ? -2.445 -5.851 11.851 1.00 95.75 79 THR A N 1
ATOM 612 C CA . THR A 1 79 ? -1.075 -6.168 12.278 1.00 95.75 79 THR A CA 1
ATOM 613 C C . THR A 1 79 ? -0.079 -5.777 11.189 1.00 95.75 79 THR A C 1
ATOM 615 O O . THR A 1 79 ? -0.208 -6.216 10.047 1.00 95.75 79 THR A O 1
ATOM 618 N N . ALA A 1 80 ? 0.947 -5.001 11.543 1.00 95.56 80 ALA A N 1
ATOM 619 C CA . ALA A 1 80 ? 2.051 -4.671 10.645 1.00 95.56 80 ALA A CA 1
ATOM 620 C C . ALA A 1 80 ? 3.176 -5.715 10.747 1.00 95.56 80 ALA A C 1
ATOM 622 O O . ALA A 1 80 ? 3.612 -6.067 11.842 1.00 95.56 80 ALA A O 1
ATOM 623 N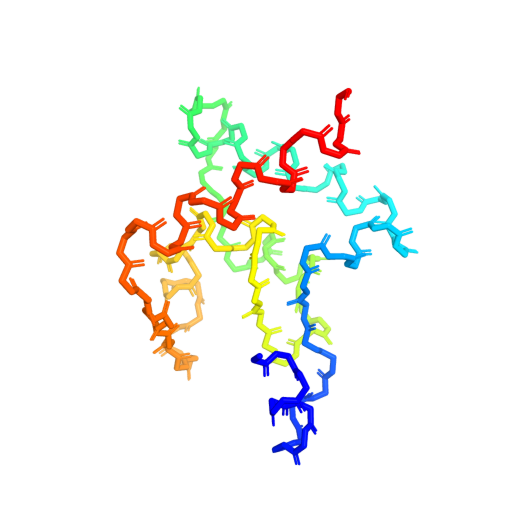 N . MET A 1 81 ? 3.674 -6.187 9.601 1.00 95.31 81 MET A N 1
ATOM 624 C CA . MET A 1 81 ? 4.798 -7.125 9.518 1.00 95.31 81 MET A CA 1
ATOM 625 C C . MET A 1 81 ? 5.912 -6.545 8.649 1.00 95.31 81 MET A C 1
ATOM 627 O O . MET A 1 81 ? 5.665 -6.131 7.517 1.00 95.31 81 MET A O 1
ATOM 631 N N . LEU A 1 82 ? 7.144 -6.569 9.158 1.00 95.56 82 LEU A N 1
ATOM 632 C CA . LEU A 1 82 ? 8.340 -6.197 8.407 1.00 95.56 82 LEU A CA 1
ATOM 633 C C . LEU A 1 82 ? 9.085 -7.465 7.978 1.00 95.56 82 LEU A C 1
ATOM 635 O O . LEU A 1 82 ? 9.390 -8.321 8.805 1.00 95.56 82 LEU A O 1
ATOM 639 N N . VAL A 1 83 ? 9.360 -7.589 6.679 1.00 95.06 83 VAL A N 1
ATOM 640 C CA . VAL A 1 83 ? 10.174 -8.679 6.129 1.00 95.06 83 VAL A CA 1
ATOM 641 C C . VAL A 1 83 ? 11.544 -8.119 5.784 1.00 95.06 83 VAL A C 1
ATOM 643 O O . VAL A 1 83 ? 11.655 -7.227 4.945 1.00 95.06 83 VAL A O 1
ATOM 646 N N . GLU A 1 84 ? 12.579 -8.661 6.415 1.00 96.19 84 GLU A N 1
ATOM 647 C CA . GLU A 1 84 ? 13.950 -8.177 6.277 1.00 96.19 84 GLU A CA 1
ATOM 648 C C . GLU A 1 84 ? 14.841 -9.194 5.562 1.00 96.19 84 GLU A C 1
ATOM 650 O O . GLU A 1 84 ? 14.620 -10.408 5.598 1.00 96.19 84 GLU A O 1
ATOM 655 N N . ARG A 1 85 ? 15.869 -8.676 4.892 1.00 96.81 85 ARG A N 1
ATOM 656 C CA . ARG A 1 85 ? 16.929 -9.440 4.233 1.00 96.81 85 ARG A CA 1
ATOM 657 C C . ARG A 1 85 ? 18.235 -8.663 4.380 1.00 96.81 85 ARG A C 1
ATOM 659 O O . ARG A 1 85 ? 18.213 -7.443 4.501 1.00 96.81 85 ARG A O 1
ATOM 666 N N . GLU A 1 86 ? 19.360 -9.372 4.332 1.00 98.25 86 GLU A N 1
ATOM 667 C CA . GLU A 1 86 ? 20.685 -8.755 4.227 1.00 98.25 86 GLU A CA 1
ATOM 668 C C . GLU A 1 86 ? 20.735 -7.777 3.033 1.00 98.25 86 GLU A C 1
ATOM 670 O O . GLU A 1 86 ? 20.179 -8.049 1.962 1.00 98.25 86 GLU A O 1
ATOM 675 N N . PHE A 1 87 ? 21.344 -6.609 3.248 1.00 97.38 87 PHE A N 1
ATOM 676 C CA . PHE A 1 87 ? 21.256 -5.473 2.337 1.00 97.38 87 PHE A CA 1
ATOM 677 C C . PHE A 1 87 ? 21.870 -5.758 0.965 1.00 97.38 87 PHE A C 1
ATOM 679 O O . PHE A 1 87 ? 21.235 -5.455 -0.044 1.00 97.38 87 PHE A O 1
ATOM 686 N N . GLU A 1 88 ? 23.060 -6.350 0.889 1.00 98.00 88 GLU A N 1
ATOM 687 C CA . GLU A 1 88 ? 23.735 -6.605 -0.389 1.00 98.00 88 GLU A CA 1
ATOM 688 C C . GLU A 1 88 ? 22.996 -7.658 -1.218 1.00 98.00 88 GLU A C 1
ATOM 690 O O . GLU A 1 88 ? 22.763 -7.474 -2.420 1.00 98.00 88 GLU A O 1
ATOM 695 N N . ALA A 1 89 ? 22.526 -8.727 -0.573 1.00 97.56 89 ALA A N 1
ATOM 696 C CA . ALA A 1 89 ? 21.642 -9.709 -1.188 1.00 97.56 89 ALA A CA 1
ATOM 697 C C . ALA A 1 89 ? 20.347 -9.056 -1.692 1.00 97.56 89 ALA A C 1
ATOM 699 O O . ALA A 1 89 ? 19.857 -9.396 -2.777 1.00 97.56 89 ALA A O 1
ATOM 700 N N . TRP A 1 90 ? 19.797 -8.099 -0.934 1.00 96.69 90 TRP A N 1
ATOM 701 C CA . TRP A 1 90 ? 18.631 -7.340 -1.361 1.00 96.69 90 TRP A CA 1
ATOM 702 C C . TRP A 1 90 ? 18.894 -6.437 -2.555 1.00 96.69 90 TRP A C 1
ATOM 704 O O . TRP A 1 90 ? 18.179 -6.533 -3.552 1.00 96.69 90 TRP A O 1
ATOM 714 N N . SER A 1 91 ? 19.946 -5.637 -2.479 1.00 96.12 91 SER A N 1
ATOM 715 C CA . SER A 1 91 ? 20.340 -4.663 -3.487 1.00 96.12 91 SER A CA 1
ATOM 716 C C . SER A 1 91 ? 20.626 -5.340 -4.825 1.00 96.12 91 SER A C 1
ATOM 718 O O . SER A 1 91 ? 20.080 -4.939 -5.853 1.00 96.12 91 SER A O 1
ATOM 720 N N . LYS A 1 92 ? 21.389 -6.443 -4.822 1.00 96.62 92 LYS A N 1
ATOM 721 C CA . LYS A 1 92 ? 21.654 -7.243 -6.029 1.00 96.62 92 LYS A CA 1
ATOM 722 C C . LYS A 1 92 ? 20.366 -7.762 -6.672 1.00 96.62 92 LYS A C 1
ATOM 724 O O . LYS A 1 92 ? 20.193 -7.655 -7.881 1.00 96.62 92 LYS A O 1
ATOM 729 N N . SER A 1 93 ? 19.465 -8.320 -5.868 1.00 95.50 93 SER A N 1
ATOM 730 C CA . SER A 1 93 ? 18.182 -8.852 -6.338 1.00 95.50 93 SER A CA 1
ATOM 731 C C . SER A 1 93 ? 17.247 -7.754 -6.853 1.00 95.50 93 SER A C 1
ATOM 733 O O . SER A 1 93 ? 16.546 -7.985 -7.831 1.00 95.50 93 SER A O 1
ATOM 735 N N . PHE A 1 94 ? 17.232 -6.580 -6.221 1.00 93.88 94 PHE A N 1
ATOM 736 C CA . PHE A 1 94 ? 16.388 -5.458 -6.627 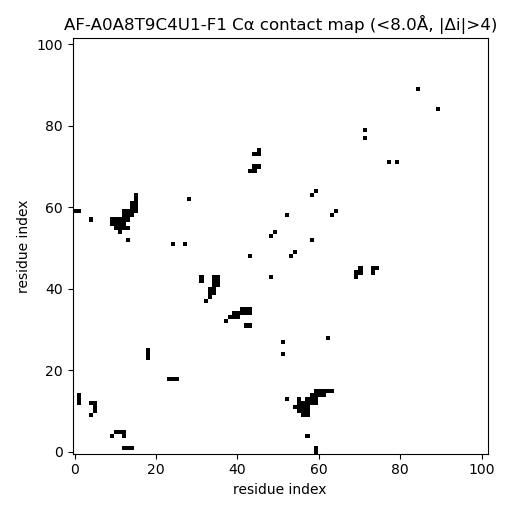1.00 93.88 94 PHE A CA 1
ATOM 737 C C . PHE A 1 94 ? 16.887 -4.799 -7.919 1.00 93.88 94 PHE A C 1
ATOM 739 O O . PHE A 1 94 ? 16.084 -4.491 -8.795 1.00 93.88 94 PHE A O 1
ATOM 746 N N . ARG A 1 95 ? 18.208 -4.655 -8.096 1.00 94.62 95 ARG A N 1
ATOM 747 C CA . ARG A 1 95 ? 18.798 -4.148 -9.349 1.00 94.62 95 ARG A CA 1
ATOM 748 C C . ARG A 1 95 ? 18.415 -4.993 -10.561 1.00 94.62 95 ARG A C 1
ATOM 750 O O . ARG A 1 95 ? 18.034 -4.427 -11.574 1.00 94.62 95 ARG A O 1
ATOM 757 N N . ALA A 1 96 ? 18.420 -6.319 -10.428 1.00 93.81 96 ALA A N 1
ATOM 758 C CA . ALA A 1 96 ? 17.994 -7.212 -11.507 1.00 93.81 96 ALA A CA 1
ATOM 759 C C . ALA A 1 96 ? 16.528 -6.986 -11.931 1.00 93.81 96 ALA A C 1
ATOM 761 O O . ALA A 1 96 ? 16.197 -7.148 -13.100 1.00 93.81 96 ALA A O 1
ATOM 762 N N . ILE A 1 97 ? 15.651 -6.591 -10.997 1.00 88.69 97 ILE A N 1
ATOM 763 C CA . ILE A 1 97 ? 14.268 -6.208 -11.322 1.00 88.69 97 ILE A CA 1
ATOM 764 C C . ILE A 1 97 ? 14.263 -4.903 -12.120 1.00 88.69 97 ILE A C 1
ATOM 766 O O . ILE 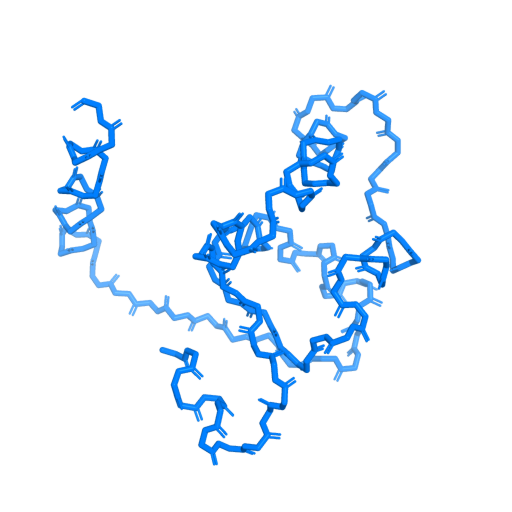A 1 97 ? 13.597 -4.830 -13.145 1.00 88.69 97 ILE A O 1
ATOM 770 N N . LEU A 1 98 ? 15.016 -3.890 -11.679 1.00 86.88 98 LEU A N 1
ATOM 771 C CA . LEU A 1 98 ? 15.091 -2.601 -12.375 1.00 86.88 98 LEU A CA 1
ATOM 772 C C . LEU A 1 98 ? 15.623 -2.751 -13.805 1.00 86.88 98 LEU A C 1
ATOM 774 O O . LEU A 1 98 ? 15.045 -2.189 -14.725 1.00 86.88 98 LEU A O 1
ATOM 778 N N . GLU A 1 99 ? 16.681 -3.537 -13.996 1.00 89.25 99 GLU A N 1
ATOM 779 C CA . GLU A 1 99 ? 17.267 -3.815 -15.315 1.00 89.25 99 GLU A CA 1
ATOM 780 C C . GLU A 1 99 ? 16.307 -4.551 -16.260 1.00 89.25 99 GLU A C 1
ATOM 782 O O . GLU A 1 99 ? 16.441 -4.433 -17.467 1.00 89.25 99 GLU A O 1
ATOM 787 N N . GLY A 1 100 ? 15.335 -5.305 -15.737 1.00 78.44 100 GLY A N 1
ATOM 788 C CA . GLY A 1 100 ? 14.320 -5.973 -16.557 1.00 78.44 100 GLY A CA 1
ATOM 789 C C . GLY A 1 100 ? 13.146 -5.077 -16.971 1.00 78.44 100 GLY A C 1
ATOM 790 O O . GLY A 1 100 ? 12.321 -5.502 -17.777 1.00 78.44 100 GLY A O 1
ATOM 791 N N . VAL A 1 101 ? 13.037 -3.875 -16.397 1.00 68.19 101 VAL A N 1
ATOM 792 C CA . VAL A 1 101 ? 11.938 -2.920 -16.634 1.00 68.19 101 VAL A CA 1
ATOM 793 C C . VAL A 1 101 ? 12.352 -1.797 -17.603 1.00 68.19 101 VAL A C 1
ATOM 795 O O . VAL A 1 101 ? 11.474 -1.112 -18.130 1.00 68.19 101 VAL A O 1
ATOM 798 N N . TYR A 1 102 ? 13.654 -1.638 -17.880 1.00 45.22 102 TYR A N 1
ATOM 799 C CA . TYR A 1 102 ? 14.217 -0.636 -18.797 1.00 45.22 102 TYR A CA 1
ATOM 800 C C . TYR A 1 102 ? 14.984 -1.261 -19.962 1.00 45.22 102 TYR A C 1
ATOM 802 O O . TYR A 1 102 ? 15.711 -2.249 -19.733 1.00 45.22 102 TYR A O 1
#

Radius of gyration: 14.56 Å; Cα contacts (8 Å, |Δi|>4): 75; chains: 1; bounding box: 36×38×33 Å